Protein AF-A0A9D4UEY8-F1 (afdb_monomer_lite)

InterPro domains:
  IPR000235 Small ribosomal subunit protein uS7 [PTHR11205] (46-127)
  IPR006032 Small ribosomal subunit protein uS12 [PF00164] (13-40)
  IPR012340 Nucleic acid-binding, OB-fold [G3DSA:2.40.50.140] (8-44)
  IPR012340 Nucleic acid-binding, OB-fold [SSF50249] (13-45)
  IPR023798 Small ribosomal subunit protein uS7 domain [PF00177] (42-127)
  IPR036823 Small ribosomal subunit protein uS7 domain superfamily [G3DSA:1.10.455.10] (45-127)
  IPR036823 Small ribosomal subunit protein uS7 domain superfamily [SSF47973] (41-130)

Organism: Adiantum capillus-veneris (NCBI:txid13818)

Secondary structure (DSSP, 8-state):
-EEEEEEE-STT-EEEEEEE--S--SS-----EEEEETTHHHHHHHH--SEEEEEEEETTEEEEEEEEPPHHHHHHHHHHHHHHHHHH--SS-HHHHHHHHHHHHHTT-SHHHHHHHHHHHHHHHTGGGGGG-

Radius of gyration: 19.78 Å; chains: 1; bounding box: 38×33×63 Å

pLDDT: mean 71.38, std 20.48, range [32.78, 93.5]

Sequence (133 aa):
MRISRTVLYSDVIVVDYLTTTPKKPNFALRKVARVQFTSKFEAVRGVTLDVVTETKRVGGSTYRVPIEVVPAKRKALAIRWSLIACRKCSGRSMALRSSDELIDAARNSGSAIRKKEETHKVAEANKAFAHFH

Structure (mmCIF, N/CA/C/O backbone):
data_AF-A0A9D4UEY8-F1
#
_entry.id   AF-A0A9D4UEY8-F1
#
loop_
_atom_site.group_PDB
_atom_site.id
_atom_site.type_symbol
_atom_site.label_atom_id
_atom_site.label_alt_id
_atom_site.label_comp_id
_atom_site.label_asym_id
_atom_site.label_entity_id
_atom_site.label_seq_id
_atom_site.pdbx_PDB_ins_code
_atom_site.Cartn_x
_atom_site.Cartn_y
_atom_site.Cartn_z
_atom_site.occupancy
_atom_site.B_iso_or_equiv
_atom_site.auth_seq_id
_atom_site.auth_comp_id
_atom_site.auth_asym_id
_atom_site.auth_atom_id
_atom_site.pdbx_PDB_model_num
ATOM 1 N N . MET A 1 1 ? 9.713 -11.008 -39.453 1.00 39.94 1 MET A N 1
ATOM 2 C CA . MET A 1 1 ? 10.600 -12.111 -39.013 1.00 39.94 1 MET A CA 1
ATOM 3 C C . MET A 1 1 ? 10.510 -12.162 -37.492 1.00 39.94 1 MET A C 1
ATOM 5 O O . MET A 1 1 ? 10.588 -11.096 -36.895 1.00 39.94 1 MET A O 1
ATOM 9 N N . ARG A 1 2 ? 10.222 -13.309 -36.855 1.00 38.56 2 ARG A N 1
ATOM 10 C CA . ARG A 1 2 ? 10.245 -13.402 -35.379 1.00 38.56 2 ARG A CA 1
ATOM 11 C C . ARG A 1 2 ? 11.707 -13.508 -34.966 1.00 38.56 2 ARG A C 1
ATOM 13 O O . ARG A 1 2 ? 12.327 -14.525 -35.237 1.00 38.56 2 ARG A O 1
ATOM 20 N N . ILE A 1 3 ? 12.246 -12.460 -34.358 1.00 42.69 3 ILE A N 1
ATOM 21 C CA . ILE A 1 3 ? 13.562 -12.525 -33.729 1.00 42.69 3 ILE A CA 1
ATOM 22 C C . ILE A 1 3 ? 13.282 -12.689 -32.237 1.00 42.69 3 ILE A C 1
ATOM 24 O O . ILE A 1 3 ? 12.811 -11.751 -31.588 1.00 42.69 3 ILE A O 1
ATOM 28 N N . SER A 1 4 ? 13.474 -13.911 -31.737 1.00 39.91 4 SER A N 1
ATOM 29 C CA . SER A 1 4 ? 13.552 -14.165 -30.301 1.00 39.91 4 SER A CA 1
ATOM 30 C C . SER A 1 4 ? 14.983 -13.881 -29.888 1.00 39.91 4 SER A C 1
ATOM 32 O O . SER A 1 4 ? 15.915 -14.406 -30.497 1.00 39.91 4 SER A O 1
ATOM 34 N N . ARG A 1 5 ? 15.173 -12.996 -28.922 1.00 41.03 5 ARG A N 1
ATOM 35 C CA . ARG A 1 5 ? 16.498 -12.673 -28.410 1.00 41.03 5 ARG A CA 1
ATOM 36 C C . ARG A 1 5 ? 16.377 -12.804 -26.901 1.00 41.03 5 ARG A C 1
ATOM 38 O O . ARG A 1 5 ? 15.678 -12.030 -26.265 1.00 41.03 5 ARG A O 1
ATOM 45 N N . THR A 1 6 ? 16.960 -13.862 -26.362 1.00 42.84 6 THR A N 1
ATOM 46 C CA . THR A 1 6 ? 16.929 -14.164 -24.932 1.00 42.84 6 THR A CA 1
ATOM 47 C C . THR A 1 6 ? 18.068 -13.393 -24.283 1.00 42.84 6 THR A C 1
ATOM 49 O O . THR A 1 6 ? 19.217 -13.524 -24.701 1.00 42.84 6 THR A O 1
ATOM 52 N N . VAL A 1 7 ? 17.765 -12.535 -23.311 1.00 46.19 7 VAL A N 1
ATOM 53 C CA . VAL A 1 7 ? 18.796 -11.887 -22.491 1.00 46.19 7 VAL A CA 1
ATOM 54 C C . VAL A 1 7 ? 18.685 -12.490 -21.103 1.00 46.19 7 VAL A C 1
ATOM 56 O O . VAL A 1 7 ? 17.683 -12.291 -20.420 1.00 46.19 7 VAL A O 1
ATOM 59 N N . LEU A 1 8 ? 19.702 -13.258 -20.721 1.00 36.41 8 LEU A N 1
ATOM 60 C CA . LEU A 1 8 ? 19.826 -13.833 -19.388 1.00 36.41 8 LEU A CA 1
ATOM 61 C C . LEU A 1 8 ? 20.369 -12.743 -18.459 1.00 36.41 8 LEU A C 1
ATOM 63 O O . LEU A 1 8 ? 21.548 -12.401 -18.516 1.00 36.41 8 LEU A O 1
ATOM 67 N N . TYR A 1 9 ? 19.499 -12.151 -17.642 1.00 39.47 9 TYR A N 1
ATOM 68 C CA . TYR A 1 9 ? 19.910 -11.243 -16.571 1.00 39.47 9 TYR A CA 1
ATOM 69 C C . TYR A 1 9 ? 19.950 -12.050 -15.275 1.00 39.47 9 TYR A C 1
ATOM 71 O O . TYR A 1 9 ? 18.965 -12.082 -14.541 1.00 39.47 9 TYR A O 1
ATOM 79 N N . SER A 1 10 ? 21.092 -12.695 -15.000 1.00 32.78 10 SER A N 1
ATOM 80 C CA . SER A 1 10 ? 21.340 -13.597 -13.855 1.00 32.78 10 SER A CA 1
ATOM 81 C C . SER A 1 10 ? 20.424 -14.834 -13.809 1.00 32.78 10 SER A C 1
ATOM 83 O O . SER A 1 10 ? 19.300 -14.795 -14.299 1.00 32.78 10 SER A O 1
ATOM 85 N N . ASP A 1 11 ? 20.907 -15.938 -13.237 1.00 35.50 11 ASP A N 1
ATOM 86 C CA . ASP A 1 11 ? 20.386 -17.320 -13.353 1.00 35.50 11 ASP A CA 1
ATOM 87 C C . ASP A 1 11 ? 18.945 -17.589 -12.849 1.00 35.50 11 ASP A C 1
ATOM 89 O O . ASP A 1 11 ? 18.560 -18.729 -12.612 1.00 35.50 11 ASP A O 1
ATOM 93 N N . VAL A 1 12 ? 18.118 -16.555 -12.677 1.00 39.06 12 VAL A N 1
ATOM 94 C CA . VAL A 1 12 ? 16.791 -16.623 -12.052 1.00 39.06 12 VAL A CA 1
ATOM 95 C C . VAL A 1 12 ? 15.674 -16.088 -12.963 1.00 39.06 12 VAL A C 1
ATOM 97 O O . VAL A 1 12 ? 14.510 -16.409 -12.739 1.00 39.06 12 VAL A O 1
ATOM 100 N N . ILE A 1 13 ? 15.964 -15.290 -14.004 1.00 38.34 13 ILE A N 1
ATOM 101 C CA . ILE A 1 13 ? 14.905 -14.638 -14.802 1.00 38.34 13 ILE A CA 1
ATOM 102 C C . ILE A 1 13 ? 15.192 -14.717 -16.307 1.00 38.34 13 ILE A C 1
ATOM 104 O O . ILE A 1 13 ? 16.089 -14.056 -16.831 1.00 38.34 13 ILE A O 1
ATOM 108 N N . VAL A 1 14 ? 14.349 -15.470 -17.021 1.00 37.44 14 VAL A N 1
ATOM 109 C CA . VAL A 1 14 ? 14.292 -15.478 -18.489 1.00 37.44 14 VAL A CA 1
ATOM 110 C C . VAL A 1 14 ? 13.269 -14.435 -18.937 1.00 37.44 14 VAL A C 1
ATOM 112 O O . VAL A 1 14 ? 12.064 -14.607 -18.749 1.00 37.44 14 VAL A O 1
ATOM 115 N N . VAL A 1 15 ? 13.740 -13.322 -19.506 1.00 40.19 15 VAL A N 1
ATOM 116 C CA . VAL A 1 15 ? 12.870 -12.318 -20.137 1.00 40.19 15 VAL A CA 1
ATOM 117 C C . VAL A 1 15 ? 12.826 -12.583 -21.638 1.00 40.19 15 VAL A C 1
ATOM 119 O O . VAL A 1 15 ? 13.707 -12.152 -22.384 1.00 40.19 15 VAL A O 1
ATOM 122 N N . ASP A 1 16 ? 11.773 -13.262 -22.090 1.00 38.22 16 ASP A N 1
ATOM 123 C CA . ASP A 1 16 ? 11.523 -13.467 -23.514 1.00 38.22 16 ASP A CA 1
ATOM 124 C C . ASP A 1 16 ? 10.799 -12.247 -24.100 1.00 38.22 16 ASP A C 1
ATOM 126 O O . ASP A 1 16 ? 9.609 -11.997 -23.861 1.00 38.22 16 ASP A O 1
ATOM 130 N N . TYR A 1 17 ? 11.523 -11.459 -24.897 1.00 42.12 17 TYR A N 1
ATOM 131 C CA . TYR A 1 17 ? 10.934 -10.389 -25.695 1.00 42.12 17 TYR A CA 1
ATOM 132 C C . TYR A 1 17 ? 10.769 -10.837 -27.149 1.00 42.12 17 TYR A C 1
ATOM 134 O O . TYR A 1 17 ? 11.724 -10.982 -27.911 1.00 42.12 17 TYR A O 1
ATOM 142 N N . LEU A 1 18 ? 9.516 -11.005 -27.578 1.00 39.38 18 LEU A N 1
ATOM 143 C CA . LEU A 1 18 ? 9.204 -11.182 -28.992 1.00 39.38 18 LEU A CA 1
ATOM 144 C C . LEU A 1 18 ? 9.152 -9.803 -29.653 1.00 39.38 18 LEU A C 1
ATOM 146 O O . LEU A 1 18 ? 8.222 -9.024 -29.429 1.00 39.38 18 LEU A O 1
ATOM 150 N N . THR A 1 19 ? 10.144 -9.502 -30.494 1.00 42.06 19 THR A N 1
ATOM 151 C CA . THR A 1 19 ? 10.076 -8.346 -31.398 1.00 42.06 19 THR A CA 1
ATOM 152 C C . THR A 1 19 ? 9.514 -8.806 -32.739 1.00 42.06 19 THR A C 1
ATOM 154 O O . THR A 1 19 ? 10.170 -9.485 -33.526 1.00 42.06 19 THR A O 1
ATOM 157 N N . THR A 1 20 ? 8.248 -8.486 -33.004 1.00 45.03 20 THR A N 1
ATOM 158 C CA . THR A 1 20 ? 7.661 -8.679 -34.334 1.00 45.03 20 THR A CA 1
ATOM 159 C C . THR A 1 20 ? 7.957 -7.448 -35.179 1.00 45.03 20 THR A C 1
ATOM 161 O O . THR A 1 20 ? 7.309 -6.416 -35.012 1.00 45.03 20 THR A O 1
ATOM 164 N N . THR A 1 21 ? 8.935 -7.541 -36.081 1.00 44.41 21 THR A N 1
ATOM 165 C CA . THR A 1 21 ? 9.123 -6.537 -37.135 1.00 44.41 21 THR A CA 1
ATOM 166 C C . THR A 1 21 ? 7.999 -6.679 -38.173 1.00 44.41 21 THR A C 1
ATOM 168 O O . THR A 1 21 ? 7.818 -7.779 -38.715 1.00 44.41 21 THR A O 1
ATOM 171 N N . PRO A 1 22 ? 7.194 -5.628 -38.439 1.00 43.25 22 PRO A N 1
ATOM 172 C CA . PRO A 1 22 ? 6.189 -5.672 -39.497 1.00 43.25 22 PRO A CA 1
ATOM 173 C C . PRO A 1 22 ? 6.868 -5.776 -40.874 1.00 43.25 22 PRO A C 1
ATOM 175 O O . PRO A 1 22 ? 7.947 -5.237 -41.090 1.00 43.25 22 PRO A O 1
ATOM 178 N N . LYS A 1 23 ? 6.242 -6.503 -41.809 1.00 49.41 23 LYS A N 1
ATOM 179 C CA . LYS A 1 23 ? 6.801 -6.868 -43.128 1.00 49.41 23 LYS A CA 1
ATOM 180 C C . LYS A 1 23 ? 6.867 -5.717 -44.154 1.00 49.41 23 LYS A C 1
ATOM 182 O O . LYS A 1 23 ? 7.315 -5.967 -45.266 1.00 49.41 23 LYS A O 1
ATOM 187 N N . LYS A 1 24 ? 6.410 -4.496 -43.835 1.00 46.28 24 LYS A N 1
ATOM 188 C CA . LYS A 1 24 ? 6.429 -3.352 -44.770 1.00 46.28 24 LYS A CA 1
ATOM 189 C C . LYS A 1 24 ? 7.274 -2.192 -44.224 1.00 46.28 24 LYS A C 1
ATOM 191 O O . LYS A 1 24 ? 7.137 -1.891 -43.040 1.00 46.28 24 LYS A O 1
ATOM 196 N N . PRO A 1 25 ? 8.122 -1.548 -45.053 1.00 42.31 25 PRO A N 1
ATOM 197 C CA . PRO A 1 25 ? 9.227 -0.719 -44.563 1.00 42.31 25 PRO A CA 1
ATOM 198 C C . PRO A 1 25 ? 8.826 0.696 -44.137 1.00 42.31 25 PRO A C 1
ATOM 200 O O . PRO A 1 25 ? 9.609 1.358 -43.467 1.00 42.31 25 PRO A O 1
ATOM 203 N N . ASN A 1 26 ? 7.632 1.173 -44.503 1.00 48.03 26 ASN A N 1
ATOM 204 C CA . ASN A 1 26 ? 7.333 2.599 -44.436 1.00 48.03 26 ASN A CA 1
ATOM 205 C C . ASN A 1 26 ? 6.153 2.920 -43.515 1.00 48.03 26 ASN A C 1
ATOM 207 O O . ASN A 1 26 ? 5.049 2.406 -43.680 1.00 48.03 26 ASN A O 1
ATOM 211 N N . PHE A 1 27 ? 6.452 3.857 -42.614 1.00 44.78 27 PHE A N 1
ATOM 212 C CA . PHE A 1 27 ? 5.601 4.614 -41.699 1.00 44.78 27 PHE A CA 1
ATOM 213 C C . PHE A 1 27 ? 5.458 4.073 -40.261 1.00 44.78 27 PHE A C 1
ATOM 215 O O . PHE A 1 27 ? 4.709 3.149 -39.963 1.00 44.78 27 PHE A O 1
ATOM 222 N N . ALA A 1 28 ? 6.193 4.741 -39.362 1.00 42.47 28 ALA A N 1
ATOM 223 C CA . ALA A 1 28 ? 6.100 4.710 -37.902 1.00 42.47 28 ALA A CA 1
ATOM 224 C C . ALA A 1 28 ? 6.332 3.344 -37.224 1.00 42.47 28 ALA A C 1
ATOM 226 O O . ALA A 1 28 ? 5.412 2.634 -36.817 1.00 42.47 28 ALA A O 1
ATOM 227 N N . LEU A 1 29 ? 7.613 3.030 -37.003 1.00 42.00 29 LEU A N 1
ATOM 228 C CA . LEU A 1 29 ? 8.099 1.928 -36.169 1.00 42.00 29 LEU A CA 1
ATOM 229 C C . LEU A 1 29 ? 7.647 2.072 -34.703 1.00 42.00 29 LEU A C 1
ATOM 231 O O . LEU A 1 29 ? 8.429 2.418 -33.818 1.00 42.00 29 LEU A O 1
ATOM 235 N N . ARG A 1 30 ? 6.396 1.730 -34.397 1.00 40.47 30 ARG A N 1
ATOM 236 C CA . ARG A 1 30 ? 6.003 1.424 -33.022 1.00 40.47 30 ARG A CA 1
ATOM 237 C C . ARG A 1 30 ? 6.527 0.023 -32.709 1.00 40.47 30 ARG A C 1
ATOM 239 O O . ARG A 1 30 ? 5.886 -0.973 -33.030 1.00 40.47 30 ARG A O 1
ATOM 246 N N . LYS A 1 31 ? 7.721 -0.069 -32.110 1.00 38.19 31 LYS A N 1
ATOM 247 C CA . LYS A 1 31 ? 8.229 -1.324 -31.528 1.00 38.19 31 LYS A CA 1
ATOM 248 C C . LYS A 1 31 ? 7.239 -1.779 -30.451 1.00 38.19 31 LYS A C 1
ATOM 250 O O . LYS A 1 31 ? 7.276 -1.296 -29.324 1.00 38.19 31 LYS A O 1
ATOM 255 N N . VAL A 1 32 ? 6.326 -2.681 -30.799 1.00 38.62 32 VAL A N 1
ATOM 256 C CA . VAL A 1 32 ? 5.457 -3.342 -29.823 1.00 38.62 32 VAL A CA 1
ATOM 257 C C . VAL A 1 32 ? 6.230 -4.541 -29.290 1.00 38.62 32 VAL A C 1
ATOM 259 O O . VAL A 1 32 ? 6.186 -5.627 -29.860 1.00 38.62 32 VAL A O 1
ATOM 262 N N . ALA A 1 33 ? 6.992 -4.326 -28.220 1.00 42.50 33 ALA A N 1
ATOM 263 C CA . ALA A 1 33 ? 7.555 -5.423 -27.449 1.00 42.50 33 ALA A CA 1
ATOM 264 C C . ALA A 1 33 ? 6.407 -6.095 -26.685 1.00 42.50 33 ALA A C 1
ATOM 266 O O . ALA A 1 33 ? 5.835 -5.508 -25.766 1.00 42.50 33 ALA A O 1
ATOM 267 N N . ARG A 1 34 ? 6.039 -7.316 -27.081 1.00 37.03 34 ARG A N 1
ATOM 268 C CA . ARG A 1 34 ? 5.230 -8.189 -26.226 1.00 37.03 34 ARG A CA 1
ATOM 269 C C . ARG A 1 34 ? 6.211 -8.966 -25.359 1.00 37.03 34 ARG A C 1
ATOM 271 O O . ARG A 1 34 ? 6.786 -9.949 -25.812 1.00 37.03 34 ARG A O 1
ATOM 278 N N . VAL A 1 35 ? 6.442 -8.465 -24.149 1.00 45.22 35 VAL A N 1
ATOM 279 C CA . VAL A 1 35 ? 7.244 -9.163 -23.142 1.00 45.22 35 VAL A CA 1
ATOM 280 C C . VAL A 1 35 ? 6.331 -10.175 -22.449 1.00 45.22 35 VAL A C 1
ATOM 282 O O . VAL A 1 35 ? 5.336 -9.796 -21.820 1.00 45.22 35 VAL A O 1
ATOM 285 N N . GLN A 1 36 ? 6.617 -11.462 -22.640 1.00 39.06 36 GLN A N 1
ATOM 286 C CA . GLN A 1 36 ? 5.958 -12.555 -21.926 1.00 39.06 36 GLN A CA 1
ATOM 287 C C . GLN A 1 36 ? 6.758 -12.780 -20.641 1.00 39.06 36 GLN A C 1
ATOM 289 O O . GLN A 1 36 ? 7.831 -13.366 -20.666 1.00 39.06 36 GLN A O 1
ATOM 294 N N . PHE A 1 37 ? 6.273 -12.243 -19.522 1.00 47.50 37 PHE A N 1
ATOM 295 C CA . PHE A 1 37 ? 6.881 -12.483 -18.215 1.00 47.50 37 PHE A CA 1
ATOM 296 C C . PHE A 1 37 ? 6.310 -13.776 -17.632 1.00 47.50 37 PHE A C 1
ATOM 298 O O . PHE A 1 37 ? 5.136 -13.806 -17.261 1.00 47.50 37 PHE A O 1
ATOM 305 N N . THR A 1 38 ? 7.126 -14.821 -17.515 1.00 47.97 38 THR A N 1
ATOM 306 C CA . THR A 1 38 ? 6.765 -16.074 -16.828 1.00 47.97 38 THR A CA 1
ATOM 307 C C . THR A 1 38 ? 6.586 -15.849 -15.316 1.00 47.97 38 THR A C 1
ATOM 309 O O . THR A 1 38 ? 5.741 -16.480 -14.693 1.00 47.97 38 THR A O 1
ATOM 312 N N . SER A 1 39 ? 7.271 -14.850 -14.741 1.00 52.03 39 SER A N 1
ATOM 313 C CA . SER A 1 39 ? 7.230 -14.481 -13.311 1.00 52.03 39 SER A CA 1
ATOM 314 C C . SER A 1 39 ? 6.107 -13.506 -12.918 1.00 52.03 39 SER A C 1
ATOM 316 O O . SER A 1 39 ? 6.064 -13.011 -11.789 1.00 52.03 39 SER A O 1
ATOM 318 N N . LYS A 1 40 ? 5.165 -13.210 -13.828 1.00 52.41 40 LYS A N 1
ATOM 319 C CA . LYS A 1 40 ? 4.107 -12.197 -13.622 1.00 52.41 40 LYS A CA 1
ATOM 320 C C . LYS A 1 40 ? 3.301 -12.401 -12.335 1.00 52.41 40 LYS A C 1
ATOM 322 O O . LYS A 1 40 ? 2.790 -11.435 -11.777 1.00 52.41 40 LYS A O 1
ATOM 327 N N . PHE A 1 41 ? 3.155 -13.649 -11.894 1.00 52.38 41 PHE A N 1
ATOM 328 C CA . PHE A 1 41 ? 2.366 -13.994 -10.714 1.00 52.38 41 PHE A CA 1
ATOM 329 C C . PHE A 1 41 ? 3.138 -13.812 -9.400 1.00 52.38 41 PHE A C 1
ATOM 331 O O . PHE A 1 41 ? 2.541 -13.432 -8.394 1.00 52.38 41 PHE A O 1
ATOM 338 N N . GLU A 1 42 ? 4.453 -14.030 -9.405 1.00 60.06 42 GLU A N 1
ATOM 339 C CA . GLU A 1 42 ? 5.301 -13.925 -8.211 1.00 60.06 42 GLU A CA 1
ATOM 340 C C . GLU A 1 42 ? 5.577 -12.467 -7.848 1.00 60.06 42 GLU A C 1
ATOM 342 O O . GLU A 1 42 ? 5.370 -12.071 -6.701 1.00 60.06 42 GLU A O 1
ATOM 347 N N . ALA A 1 43 ? 5.903 -11.632 -8.840 1.00 60.44 43 ALA A N 1
ATOM 348 C CA . ALA A 1 43 ? 6.146 -10.207 -8.614 1.00 60.44 43 ALA A CA 1
ATOM 349 C C . ALA A 1 43 ? 4.905 -9.488 -8.048 1.00 60.44 43 ALA A C 1
ATOM 351 O O . ALA A 1 43 ? 5.006 -8.642 -7.163 1.00 60.44 43 ALA A O 1
ATOM 352 N N . VAL A 1 44 ? 3.703 -9.852 -8.513 1.00 67.44 44 VAL A N 1
ATOM 353 C CA . VAL A 1 44 ? 2.454 -9.252 -8.016 1.00 67.44 44 VAL A CA 1
ATOM 354 C C . VAL A 1 44 ? 2.140 -9.714 -6.592 1.00 67.44 44 VAL A C 1
ATOM 356 O O . VAL A 1 44 ? 1.663 -8.908 -5.796 1.00 67.44 44 VAL A O 1
ATOM 359 N N . ARG A 1 45 ? 2.440 -10.972 -6.239 1.00 71.19 45 ARG A N 1
ATOM 360 C CA . ARG A 1 45 ? 2.264 -11.496 -4.872 1.00 71.19 45 ARG A CA 1
ATOM 361 C C . ARG A 1 45 ? 3.149 -10.776 -3.851 1.00 71.19 45 ARG A C 1
ATOM 363 O O . ARG A 1 45 ? 2.675 -10.472 -2.759 1.00 71.19 45 ARG A O 1
ATOM 370 N N . GLY A 1 46 ? 4.384 -10.430 -4.214 1.00 71.94 46 GLY A N 1
ATOM 371 C CA . GLY A 1 46 ? 5.263 -9.637 -3.345 1.00 71.94 46 GLY A CA 1
ATOM 372 C C . GLY A 1 46 ? 4.647 -8.283 -2.966 1.00 71.94 46 GLY A C 1
ATOM 373 O O . GLY A 1 46 ? 4.718 -7.859 -1.812 1.00 71.94 46 GLY A O 1
ATOM 374 N N . VAL A 1 47 ? 3.938 -7.645 -3.903 1.00 77.50 47 VAL A N 1
ATOM 375 C CA . VAL A 1 47 ? 3.344 -6.303 -3.739 1.00 77.50 47 VAL A CA 1
ATOM 376 C C . VAL A 1 47 ? 1.924 -6.338 -3.150 1.00 77.50 47 VAL A C 1
ATOM 378 O O . VAL A 1 47 ? 1.427 -5.305 -2.702 1.00 77.50 47 VAL A O 1
ATOM 381 N N . THR A 1 48 ? 1.242 -7.490 -3.100 1.00 82.50 48 THR A N 1
ATOM 382 C CA . THR A 1 48 ? -0.115 -7.553 -2.523 1.00 82.50 48 THR A CA 1
ATOM 383 C C . THR A 1 48 ? -0.136 -7.188 -1.040 1.00 82.50 48 THR A C 1
ATOM 385 O O . THR A 1 48 ? 0.742 -7.602 -0.278 1.00 82.50 48 THR A O 1
ATOM 388 N N . LEU A 1 49 ? -1.160 -6.422 -0.650 1.00 81.88 49 LEU A N 1
ATOM 389 C CA . LEU A 1 49 ? -1.439 -6.034 0.729 1.00 81.88 49 LEU A CA 1
ATOM 390 C C . LEU A 1 49 ? -2.690 -6.713 1.238 1.00 81.88 49 LEU A C 1
ATOM 392 O O . LEU A 1 49 ? -3.701 -6.763 0.534 1.00 81.88 49 LEU A O 1
ATOM 396 N N . ASP A 1 50 ? -2.617 -7.128 2.492 1.00 87.12 50 ASP A N 1
ATOM 397 C CA . ASP A 1 50 ? -3.746 -7.704 3.205 1.00 87.12 50 ASP A CA 1
ATOM 398 C C . ASP A 1 50 ? -4.497 -6.654 4.027 1.00 87.12 50 ASP A C 1
ATOM 400 O O . ASP A 1 50 ? -5.708 -6.770 4.186 1.00 87.12 50 ASP A O 1
ATOM 404 N N . VAL A 1 51 ? -3.816 -5.588 4.464 1.00 88.75 51 VAL A N 1
ATOM 405 C CA . VAL A 1 51 ? -4.400 -4.504 5.268 1.00 88.75 51 VAL A CA 1
ATOM 406 C C . VAL A 1 51 ? -4.066 -3.148 4.652 1.00 88.75 51 VAL A C 1
ATOM 408 O O . VAL A 1 51 ? -2.932 -2.894 4.241 1.00 88.75 51 VAL A O 1
ATOM 411 N N . VAL A 1 52 ? -5.062 -2.268 4.586 1.00 89.12 52 VAL A N 1
ATOM 412 C CA . VAL A 1 52 ? -4.930 -0.873 4.141 1.00 89.12 52 VAL A CA 1
ATOM 413 C C . VAL A 1 52 ? -5.538 0.039 5.203 1.00 89.12 52 VAL A C 1
ATOM 415 O O . VAL A 1 52 ? -6.372 -0.389 5.988 1.00 89.12 52 VAL A O 1
ATOM 418 N N . THR A 1 53 ? -5.109 1.299 5.255 1.00 90.12 53 THR A N 1
ATOM 419 C CA . THR A 1 53 ? -5.740 2.299 6.124 1.00 90.12 53 THR A CA 1
ATOM 420 C C . THR A 1 53 ? -6.711 3.163 5.335 1.00 90.12 53 THR A C 1
ATOM 422 O O . THR A 1 53 ? -6.354 3.713 4.293 1.00 90.12 53 THR A O 1
ATOM 425 N N . GLU A 1 54 ? -7.930 3.302 5.845 1.00 89.12 54 GLU A N 1
ATOM 426 C CA . GLU A 1 54 ? -8.912 4.269 5.361 1.00 89.12 54 GLU A CA 1
ATOM 427 C C . GLU A 1 54 ? -9.065 5.407 6.368 1.00 89.12 54 GLU A C 1
ATOM 429 O O . GLU A 1 54 ? -8.952 5.225 7.579 1.00 89.12 54 GLU A O 1
ATOM 434 N N . THR A 1 55 ? -9.291 6.619 5.872 1.00 91.31 55 THR A N 1
ATOM 435 C CA . THR A 1 55 ? -9.550 7.774 6.731 1.00 91.31 55 THR A CA 1
ATOM 436 C C . THR A 1 55 ? -11.022 7.795 7.118 1.00 91.31 55 THR A C 1
ATOM 438 O O . THR A 1 55 ? -11.875 7.954 6.246 1.00 91.31 55 THR A O 1
ATOM 441 N N . LYS A 1 56 ? -11.322 7.690 8.413 1.00 91.19 56 LYS A N 1
ATOM 442 C CA . LYS A 1 56 ? -12.677 7.839 8.955 1.00 91.19 56 LYS A CA 1
ATOM 443 C C . LYS A 1 56 ? -12.753 9.040 9.886 1.00 91.19 56 LYS A C 1
ATOM 445 O O . LYS A 1 56 ? -11.801 9.334 10.606 1.00 91.19 56 LYS A O 1
ATOM 450 N N . ARG A 1 57 ? -13.892 9.732 9.883 1.00 91.75 57 ARG A N 1
ATOM 451 C CA . ARG A 1 57 ? -14.149 10.866 10.777 1.00 91.75 57 ARG A CA 1
ATOM 452 C C . ARG A 1 57 ? -15.077 10.423 11.901 1.00 91.75 57 ARG A C 1
ATOM 454 O O . ARG A 1 57 ? -16.195 10.004 11.628 1.00 91.75 57 ARG A O 1
ATOM 461 N N . VAL A 1 58 ? -14.611 10.514 13.142 1.00 87.94 58 VAL A N 1
ATOM 462 C CA . VAL A 1 58 ? -15.353 10.094 14.339 1.00 87.94 58 VAL A CA 1
ATOM 463 C C . VAL A 1 58 ? -15.216 11.193 15.387 1.00 87.94 58 VAL A C 1
ATOM 465 O O . VAL A 1 58 ? -14.109 11.656 15.649 1.00 87.94 58 VAL A O 1
ATOM 468 N N . GLY A 1 59 ? -16.337 11.661 15.942 1.00 85.25 59 GLY A N 1
ATOM 469 C CA . GLY A 1 59 ? -16.331 12.649 17.031 1.00 85.25 59 GLY A CA 1
ATOM 470 C C . GLY A 1 59 ? -15.622 13.974 16.709 1.00 85.25 59 GLY A C 1
ATOM 471 O O . GLY A 1 59 ? -15.080 14.606 17.603 1.00 85.25 59 GLY A O 1
ATOM 472 N N . GLY A 1 60 ? -15.574 14.383 15.436 1.00 91.12 60 GLY A N 1
ATOM 473 C CA . GLY A 1 60 ? -14.913 15.621 14.999 1.00 91.12 60 GLY A CA 1
ATOM 474 C C . GLY A 1 60 ? -13.449 15.463 14.565 1.00 91.12 60 GLY A C 1
ATOM 475 O O . GLY A 1 60 ? -12.983 16.278 13.765 1.00 91.12 60 GLY A O 1
ATOM 476 N N . SER A 1 61 ? -12.769 14.384 14.963 1.00 90.12 61 SER A N 1
ATOM 477 C CA . SER A 1 61 ? -11.389 14.058 14.572 1.00 90.12 61 SER A CA 1
ATOM 478 C C . SER A 1 61 ? -11.334 13.057 13.411 1.00 90.12 61 SER A C 1
ATOM 480 O O . SER A 1 61 ? -12.280 12.308 13.163 1.00 90.12 61 SER A O 1
ATOM 482 N N . THR A 1 62 ? -10.229 13.057 12.657 1.00 92.81 62 THR A N 1
ATOM 483 C CA . THR A 1 62 ? -10.011 12.128 11.532 1.00 92.81 62 THR A CA 1
ATOM 484 C C . THR A 1 62 ? -8.975 11.081 11.925 1.00 92.81 62 THR A C 1
ATOM 486 O O . THR A 1 62 ? -7.833 11.428 12.216 1.00 92.81 62 THR A O 1
ATOM 489 N N . TYR A 1 63 ? -9.362 9.808 11.902 1.00 90.88 63 TYR A N 1
ATOM 490 C CA . TYR A 1 63 ? -8.520 8.666 12.245 1.00 90.88 63 TYR A CA 1
ATOM 491 C C . TYR A 1 63 ? -8.186 7.844 11.002 1.00 90.88 63 TYR A C 1
ATOM 493 O O . TYR A 1 63 ? -8.967 7.779 10.051 1.00 90.88 63 TYR A O 1
ATOM 501 N N . ARG A 1 64 ? -7.022 7.190 11.016 1.00 91.88 64 ARG A N 1
ATOM 502 C CA . ARG A 1 64 ? -6.681 6.150 10.041 1.00 91.88 64 ARG A CA 1
ATOM 503 C C . ARG A 1 64 ? -7.107 4.809 10.613 1.00 91.88 64 ARG A C 1
ATOM 505 O O . ARG A 1 64 ? -6.478 4.314 11.538 1.00 91.88 64 ARG A O 1
ATOM 512 N N . VAL A 1 65 ? -8.168 4.241 10.066 1.00 91.88 65 VAL A N 1
ATOM 5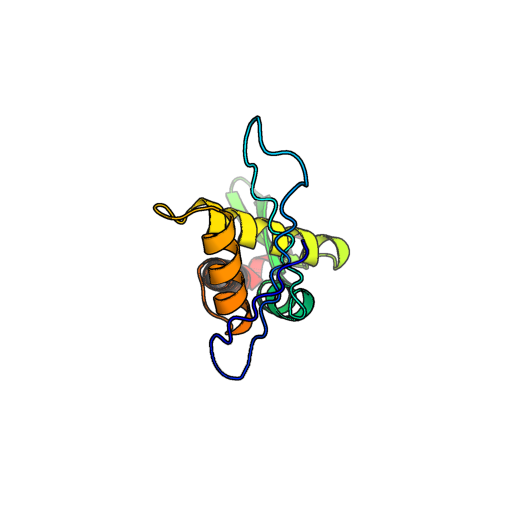13 C CA . VAL A 1 65 ? -8.713 2.956 10.495 1.00 91.88 65 VAL A CA 1
ATOM 514 C C . VAL A 1 65 ? -8.143 1.865 9.588 1.00 91.88 65 VAL A C 1
ATOM 516 O O . VAL A 1 65 ? -8.292 1.963 8.367 1.00 91.88 65 VAL A O 1
ATOM 519 N N . PRO A 1 66 ? -7.438 0.860 10.133 1.00 93.50 66 PRO A N 1
ATOM 520 C CA . PRO A 1 66 ? -6.982 -0.280 9.352 1.00 93.50 66 PRO A CA 1
ATOM 521 C C . PRO A 1 66 ? -8.172 -1.169 8.976 1.00 93.50 66 PRO A C 1
ATOM 523 O O . PRO A 1 66 ? -9.000 -1.502 9.818 1.00 93.50 66 PRO A O 1
ATOM 526 N N . ILE A 1 67 ? -8.245 -1.543 7.703 1.00 90.94 67 ILE A N 1
ATOM 527 C CA . ILE A 1 67 ? -9.300 -2.369 7.118 1.00 90.94 67 ILE A CA 1
ATOM 528 C C . ILE A 1 67 ? -8.643 -3.482 6.304 1.00 90.94 67 ILE A C 1
ATOM 530 O O . ILE A 1 67 ? -7.682 -3.255 5.558 1.00 90.94 67 ILE A O 1
ATOM 534 N N . GLU A 1 68 ? -9.174 -4.693 6.438 1.00 90.56 68 GLU A N 1
ATOM 535 C CA . GLU A 1 68 ? -8.739 -5.835 5.645 1.00 90.56 68 GLU A CA 1
ATOM 536 C C . GLU A 1 68 ? -9.179 -5.699 4.187 1.00 90.56 68 GLU A C 1
ATOM 538 O O . GLU A 1 68 ? -10.327 -5.395 3.852 1.00 90.56 68 GLU A O 1
ATOM 543 N N . VAL A 1 69 ? -8.244 -5.946 3.277 1.00 90.50 69 VAL A N 1
ATOM 544 C CA . VAL A 1 69 ? -8.494 -5.835 1.847 1.00 90.50 69 VAL A CA 1
ATOM 545 C C . VAL A 1 69 ? -9.140 -7.118 1.340 1.00 90.50 69 VAL A C 1
ATOM 547 O O . VAL A 1 69 ? -8.570 -8.210 1.428 1.00 90.50 69 VAL A O 1
ATOM 550 N N . VAL A 1 70 ? -10.299 -6.975 0.698 1.00 89.44 70 VAL A N 1
ATOM 551 C CA . VAL A 1 70 ? -10.984 -8.076 0.005 1.00 89.44 70 VAL A CA 1
ATOM 552 C C . VAL A 1 70 ? -10.076 -8.656 -1.098 1.00 89.44 70 VAL A C 1
ATOM 554 O O . VAL A 1 70 ? -9.522 -7.879 -1.885 1.00 89.44 70 VAL A O 1
ATOM 557 N N . PRO A 1 71 ? -9.949 -9.992 -1.244 1.00 85.81 71 PRO A N 1
ATOM 558 C CA . PRO A 1 71 ? -9.051 -10.630 -2.218 1.00 85.81 71 PRO A CA 1
ATOM 559 C C . PRO A 1 71 ? -9.184 -10.119 -3.661 1.00 85.81 71 PRO A C 1
ATOM 561 O O . PRO A 1 71 ? -8.179 -9.953 -4.356 1.00 85.81 71 PRO A O 1
ATOM 564 N N . ALA A 1 72 ? -10.406 -9.788 -4.096 1.00 84.62 72 ALA A N 1
ATOM 565 C CA . ALA A 1 72 ? -10.669 -9.202 -5.412 1.00 84.62 72 ALA A CA 1
ATOM 566 C C . ALA A 1 72 ? -9.944 -7.857 -5.629 1.00 84.62 72 ALA A C 1
ATOM 568 O O . ALA A 1 72 ? -9.478 -7.569 -6.731 1.00 84.62 72 ALA A O 1
ATOM 569 N N . LYS A 1 73 ? -9.794 -7.046 -4.570 1.00 85.81 73 LYS A N 1
ATOM 570 C CA . LYS A 1 73 ? -9.136 -5.730 -4.609 1.00 85.81 73 LYS A CA 1
ATOM 571 C C . LYS A 1 73 ? -7.615 -5.811 -4.429 1.00 85.81 73 LYS A C 1
ATOM 573 O O . LYS A 1 73 ? -6.917 -4.932 -4.934 1.00 85.81 73 LYS A O 1
ATOM 578 N N . ARG A 1 74 ? -7.079 -6.860 -3.785 1.00 85.62 74 ARG A N 1
ATOM 579 C CA . ARG A 1 74 ? -5.628 -7.005 -3.511 1.00 85.62 74 ARG A CA 1
ATOM 580 C C . ARG A 1 74 ? -4.785 -6.946 -4.784 1.00 85.62 74 ARG A C 1
ATOM 582 O O . ARG A 1 74 ? -3.827 -6.181 -4.862 1.00 85.62 74 ARG A O 1
ATOM 589 N N . LYS A 1 75 ? -5.183 -7.703 -5.813 1.00 82.44 75 LYS A N 1
ATOM 590 C CA . LYS A 1 75 ? -4.486 -7.732 -7.113 1.00 82.44 75 LYS A CA 1
ATOM 591 C C . LYS A 1 75 ? -4.522 -6.373 -7.814 1.00 82.44 75 LYS A C 1
ATOM 593 O O . LYS A 1 75 ? -3.509 -5.925 -8.344 1.00 82.44 75 LYS A O 1
ATOM 598 N N . ALA A 1 76 ? -5.674 -5.703 -7.793 1.00 83.44 76 ALA A N 1
ATOM 599 C CA . ALA A 1 76 ? -5.839 -4.391 -8.415 1.00 83.44 76 ALA A CA 1
ATOM 600 C C . ALA A 1 76 ? -4.973 -3.318 -7.730 1.00 83.44 76 ALA A C 1
ATOM 602 O O . ALA A 1 76 ? -4.344 -2.508 -8.413 1.00 83.44 76 ALA A O 1
ATOM 603 N N . LEU A 1 77 ? -4.895 -3.341 -6.395 1.00 85.81 77 LEU A N 1
ATOM 604 C CA . LEU A 1 77 ? -4.031 -2.455 -5.608 1.00 85.81 77 LEU A CA 1
ATOM 605 C C . LEU A 1 77 ? -2.550 -2.673 -5.925 1.00 85.81 77 LEU A C 1
ATOM 607 O O . LEU A 1 77 ? -1.851 -1.701 -6.208 1.00 85.81 77 LEU A O 1
ATOM 611 N N . ALA A 1 78 ? -2.105 -3.932 -5.966 1.00 84.81 78 ALA A N 1
ATOM 612 C CA . ALA A 1 78 ? -0.727 -4.274 -6.308 1.00 84.81 78 ALA A CA 1
ATOM 613 C C . ALA A 1 78 ? -0.336 -3.736 -7.695 1.00 84.81 78 ALA A C 1
ATOM 615 O O . ALA A 1 78 ? 0.635 -2.994 -7.826 1.00 84.81 78 ALA A O 1
ATOM 616 N N . ILE A 1 79 ? -1.157 -4.007 -8.719 1.00 84.00 79 ILE A N 1
ATOM 617 C CA . ILE A 1 79 ? -0.927 -3.508 -10.085 1.00 84.00 79 ILE A CA 1
ATOM 618 C C . ILE A 1 79 ? -0.892 -1.975 -10.110 1.00 84.00 79 ILE A C 1
ATOM 620 O O . ILE A 1 79 ? -0.016 -1.378 -10.739 1.00 84.00 79 ILE A O 1
ATOM 624 N N . ARG A 1 80 ? -1.828 -1.315 -9.415 1.00 85.56 80 ARG A N 1
ATOM 625 C CA . ARG A 1 80 ? -1.889 0.150 -9.356 1.00 85.56 80 ARG A CA 1
ATOM 626 C C . ARG A 1 80 ? -0.611 0.737 -8.761 1.00 85.56 80 ARG A C 1
ATOM 628 O O . ARG A 1 80 ? -0.109 1.732 -9.282 1.00 85.56 80 ARG A O 1
ATOM 635 N N . TRP A 1 81 ? -0.084 0.149 -7.693 1.00 87.69 81 TRP A N 1
ATOM 636 C CA . TRP A 1 81 ? 1.113 0.653 -7.021 1.00 87.69 81 TRP A CA 1
ATOM 637 C C . TRP A 1 81 ? 2.381 0.418 -7.830 1.00 87.69 81 TRP A C 1
ATOM 639 O O . TRP A 1 81 ? 3.172 1.351 -7.959 1.00 87.69 81 TRP A O 1
ATOM 649 N N . SER A 1 82 ? 2.516 -0.738 -8.482 1.00 83.62 82 SER A N 1
ATOM 650 C CA . SER A 1 82 ? 3.603 -0.982 -9.436 1.00 83.62 82 SER A CA 1
ATOM 651 C C . SER A 1 82 ? 3.575 0.017 -10.597 1.00 83.62 82 SER A C 1
ATOM 653 O O . SER A 1 82 ? 4.607 0.574 -10.963 1.00 83.62 82 SER A O 1
ATOM 655 N N . LEU A 1 83 ? 2.395 0.335 -11.145 1.00 83.69 83 LEU A N 1
ATOM 656 C CA . LEU A 1 83 ? 2.268 1.342 -12.206 1.00 83.69 83 LEU A CA 1
ATOM 657 C C . LEU A 1 83 ? 2.647 2.751 -11.732 1.00 83.69 83 LEU A C 1
ATOM 659 O O . LEU A 1 83 ? 3.280 3.499 -12.479 1.00 83.69 83 LEU A O 1
ATOM 663 N N . ILE A 1 84 ? 2.268 3.131 -10.509 1.00 86.94 84 ILE A N 1
ATOM 664 C CA . ILE A 1 84 ? 2.647 4.426 -9.924 1.00 86.94 84 ILE A CA 1
ATOM 665 C C . ILE A 1 84 ? 4.162 4.490 -9.701 1.00 86.94 84 ILE A C 1
ATOM 667 O O . ILE A 1 84 ? 4.772 5.501 -10.048 1.00 86.94 84 ILE A O 1
ATOM 671 N N . ALA A 1 85 ? 4.769 3.422 -9.176 1.00 86.50 85 ALA A N 1
ATOM 672 C CA . ALA A 1 85 ? 6.216 3.305 -9.006 1.00 86.50 85 ALA A CA 1
ATOM 673 C C . ALA A 1 85 ? 6.953 3.476 -10.345 1.00 86.50 85 ALA A C 1
ATOM 675 O O . ALA A 1 85 ? 7.797 4.365 -10.477 1.00 86.50 85 ALA A O 1
ATOM 676 N N . CYS A 1 86 ? 6.522 2.747 -11.381 1.00 84.56 86 CYS A N 1
ATOM 677 C CA . CYS A 1 86 ? 7.069 2.871 -12.734 1.00 84.56 86 CYS A CA 1
ATOM 678 C C . CYS A 1 86 ? 6.978 4.308 -13.262 1.00 84.56 86 CYS A C 1
ATOM 680 O O . CYS A 1 86 ? 7.925 4.812 -13.862 1.00 84.56 86 CYS A O 1
ATOM 682 N N . ARG A 1 87 ? 5.843 4.987 -13.045 1.00 84.94 87 ARG A N 1
ATOM 683 C CA . ARG A 1 87 ? 5.617 6.361 -13.524 1.00 84.94 87 ARG A CA 1
ATOM 684 C C . ARG A 1 87 ? 6.496 7.394 -12.824 1.00 84.94 87 ARG A C 1
ATOM 686 O O . ARG A 1 87 ? 6.909 8.337 -13.490 1.00 84.94 87 ARG A O 1
ATOM 693 N N . LYS A 1 88 ? 6.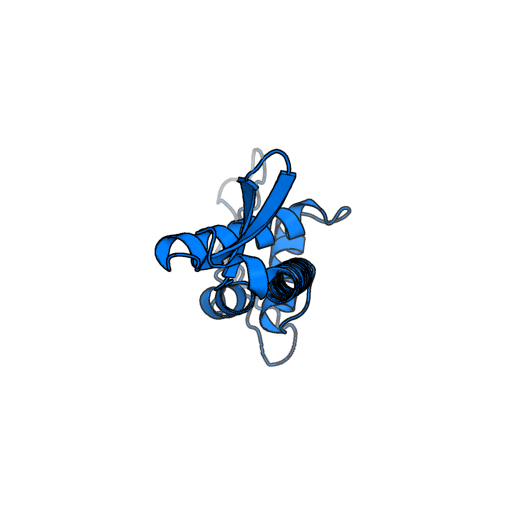775 7.220 -11.528 1.00 85.94 88 LYS A N 1
ATOM 694 C CA . LYS A 1 88 ? 7.616 8.139 -10.741 1.00 85.94 88 LYS A CA 1
ATOM 695 C C . LYS A 1 88 ? 9.087 8.106 -11.152 1.00 85.94 88 LYS A C 1
ATOM 697 O O . LYS A 1 88 ? 9.761 9.122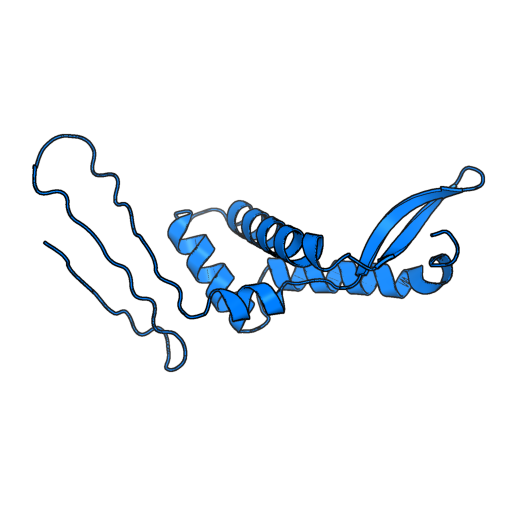 -11.036 1.00 85.94 88 LYS A O 1
ATOM 702 N N . CYS A 1 89 ? 9.579 6.969 -11.638 1.00 76.69 89 CYS A N 1
ATOM 703 C CA . CYS A 1 89 ? 10.944 6.864 -12.142 1.00 76.69 89 CYS A CA 1
ATOM 704 C C . CYS A 1 89 ? 11.092 7.678 -13.446 1.00 76.69 89 CYS A C 1
ATOM 706 O O . CYS A 1 89 ? 10.403 7.412 -14.432 1.00 76.69 89 CYS A O 1
ATOM 708 N N . SER A 1 90 ? 11.958 8.693 -13.459 1.00 74.88 90 SER A N 1
ATOM 709 C CA . SER A 1 90 ? 12.269 9.516 -14.636 1.00 74.88 90 SER A CA 1
ATOM 710 C C . SER A 1 90 ? 13.505 8.980 -15.381 1.00 74.88 90 SER A C 1
ATOM 712 O O . SER A 1 90 ? 14.276 8.189 -14.848 1.00 74.88 90 SER A O 1
ATOM 714 N N . GLY A 1 91 ? 13.689 9.363 -16.651 1.00 68.88 91 GLY A N 1
ATOM 715 C CA . GLY A 1 91 ? 14.947 9.122 -17.383 1.00 68.88 91 GLY A CA 1
ATOM 716 C C . GLY A 1 91 ? 15.055 7.836 -18.218 1.00 68.88 91 GLY A C 1
ATOM 717 O O . GLY A 1 91 ? 16.026 7.684 -18.952 1.00 68.88 91 GLY A O 1
ATOM 718 N N . ARG A 1 92 ? 14.068 6.926 -18.187 1.00 73.06 92 ARG A N 1
ATOM 719 C CA . ARG A 1 92 ? 14.037 5.717 -19.046 1.00 73.06 92 ARG A CA 1
ATOM 720 C C . ARG A 1 92 ? 12.687 5.513 -19.741 1.00 73.06 92 ARG A C 1
ATOM 722 O O . ARG A 1 92 ? 11.645 6.022 -19.306 1.00 73.06 92 ARG A O 1
ATOM 729 N N . SER A 1 93 ? 12.684 4.722 -20.817 1.00 80.12 93 SER A N 1
ATOM 730 C CA . SER A 1 93 ? 11.444 4.301 -21.485 1.00 80.12 93 SER A CA 1
ATOM 731 C C . SER A 1 93 ? 10.544 3.518 -20.515 1.00 80.12 93 SER A C 1
ATOM 733 O O . SER A 1 93 ? 11.032 2.829 -19.619 1.00 80.12 93 SER A O 1
ATOM 735 N N . MET A 1 94 ? 9.220 3.634 -20.666 1.00 77.44 94 MET A N 1
ATOM 736 C CA . MET A 1 94 ? 8.259 2.977 -19.763 1.00 77.44 94 MET A CA 1
ATOM 737 C C . MET A 1 94 ? 8.450 1.453 -19.720 1.00 77.44 94 MET A C 1
ATOM 739 O O . MET A 1 94 ? 8.349 0.852 -18.659 1.00 77.44 94 MET A O 1
ATOM 743 N N . ALA A 1 95 ? 8.781 0.838 -20.860 1.00 74.88 95 ALA A N 1
ATOM 744 C CA . ALA A 1 95 ? 9.005 -0.603 -20.952 1.00 74.88 95 ALA A CA 1
ATOM 745 C C . ALA A 1 95 ? 10.199 -1.075 -20.105 1.00 74.88 95 ALA A C 1
ATOM 747 O O . ALA A 1 95 ? 10.106 -2.113 -19.453 1.00 74.88 95 ALA A O 1
ATOM 748 N N . LEU A 1 96 ? 11.294 -0.304 -20.085 1.00 74.81 96 LEU A N 1
ATOM 749 C CA . LEU A 1 96 ? 12.464 -0.615 -19.260 1.00 74.81 96 LEU A CA 1
ATOM 750 C C . LEU A 1 96 ? 12.137 -0.461 -17.774 1.00 74.81 96 LEU A C 1
ATOM 752 O O . LEU A 1 96 ? 12.340 -1.398 -17.018 1.00 74.81 96 LEU A O 1
ATOM 756 N N . ARG A 1 97 ? 11.511 0.656 -17.381 1.00 80.50 97 ARG A N 1
ATOM 757 C CA . ARG A 1 97 ? 11.118 0.903 -15.982 1.00 80.50 97 ARG A CA 1
ATOM 758 C C . ARG A 1 97 ? 10.199 -0.177 -15.425 1.00 80.50 97 ARG A C 1
ATOM 760 O O . ARG A 1 97 ? 10.386 -0.617 -14.301 1.00 80.50 97 ARG A O 1
ATOM 767 N N . SER A 1 98 ? 9.213 -0.609 -16.210 1.00 75.81 98 SER A N 1
ATOM 768 C CA . SER A 1 98 ? 8.322 -1.692 -15.796 1.00 75.81 98 SER A CA 1
ATOM 769 C C . SER A 1 98 ? 9.031 -3.034 -15.684 1.00 75.81 98 SER A C 1
ATOM 771 O O . SER A 1 98 ? 8.639 -3.834 -14.847 1.00 75.81 98 SER A O 1
ATOM 773 N N . SER A 1 99 ? 10.052 -3.288 -16.501 1.00 78.38 99 SER A N 1
ATOM 774 C CA . SER A 1 99 ? 10.838 -4.521 -16.399 1.00 78.38 99 SER A CA 1
ATOM 775 C C . SER A 1 99 ? 11.733 -4.492 -15.159 1.00 78.38 99 SER A C 1
ATOM 777 O O . SER A 1 99 ? 11.720 -5.452 -14.397 1.00 78.38 99 SER A O 1
ATOM 779 N N . ASP A 1 100 ? 12.421 -3.371 -14.919 1.00 79.69 100 ASP A N 1
ATOM 780 C CA . ASP A 1 100 ? 13.274 -3.151 -13.745 1.00 79.69 100 ASP A CA 1
ATOM 781 C C . ASP A 1 100 ? 12.463 -3.296 -12.443 1.00 79.69 100 ASP A C 1
ATOM 783 O O . ASP A 1 100 ? 12.806 -4.101 -11.583 1.00 79.69 100 ASP A O 1
ATOM 787 N N .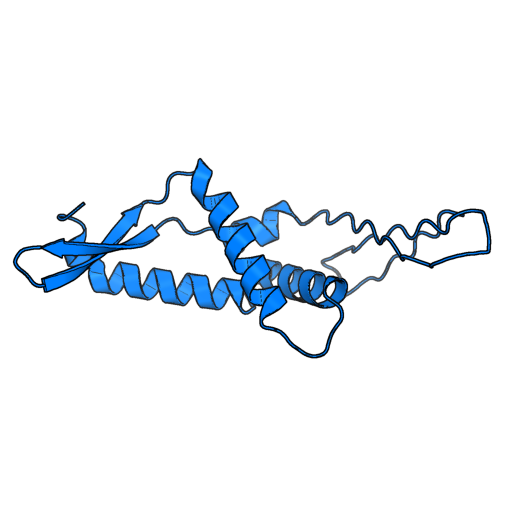 GLU A 1 101 ? 11.314 -2.617 -12.336 1.00 82.25 101 GLU A N 1
ATOM 788 C CA . GLU A 1 101 ? 10.458 -2.686 -11.141 1.00 82.25 101 GLU A CA 1
ATOM 789 C C . GLU A 1 101 ? 9.875 -4.093 -10.920 1.00 82.25 101 GLU A C 1
ATOM 791 O O . GLU A 1 101 ? 9.671 -4.497 -9.780 1.00 82.25 101 GLU A O 1
ATOM 796 N N . LEU A 1 102 ? 9.600 -4.862 -11.982 1.00 79.00 102 LEU A N 1
ATOM 797 C CA . LEU A 1 102 ? 9.145 -6.252 -11.843 1.00 79.00 102 LEU A CA 1
ATOM 798 C C . LEU A 1 102 ? 10.262 -7.179 -11.349 1.00 79.00 102 LEU A C 1
ATOM 800 O O . LEU A 1 102 ? 9.984 -8.089 -10.570 1.00 79.00 102 LEU A O 1
ATOM 804 N N . ILE A 1 103 ? 11.502 -6.952 -11.792 1.00 80.00 103 ILE A N 1
ATOM 805 C CA . ILE A 1 103 ? 12.683 -7.690 -11.323 1.00 80.00 103 ILE A CA 1
ATOM 806 C C . ILE A 1 103 ? 12.944 -7.375 -9.848 1.00 80.00 103 ILE A C 1
ATOM 808 O O . ILE A 1 103 ? 13.136 -8.294 -9.053 1.00 80.00 103 ILE A O 1
ATOM 812 N N . ASP A 1 104 ? 12.892 -6.098 -9.472 1.00 82.56 104 ASP A N 1
ATOM 813 C CA . ASP A 1 104 ? 13.062 -5.664 -8.085 1.00 82.56 104 ASP A CA 1
ATOM 814 C C . ASP A 1 104 ? 11.934 -6.209 -7.198 1.00 82.56 104 ASP A C 1
ATOM 816 O O . ASP A 1 104 ? 12.193 -6.819 -6.162 1.00 82.56 104 ASP A O 1
ATOM 820 N N . ALA A 1 105 ? 10.678 -6.124 -7.648 1.00 80.94 105 ALA A N 1
ATOM 821 C CA . ALA A 1 105 ? 9.542 -6.670 -6.908 1.0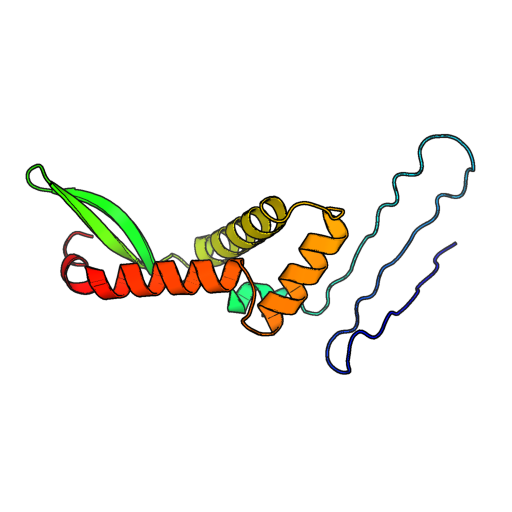0 80.94 105 ALA A CA 1
ATOM 822 C C . ALA A 1 105 ? 9.656 -8.187 -6.677 1.00 80.94 105 ALA A C 1
ATOM 824 O O . ALA A 1 105 ? 9.281 -8.667 -5.608 1.00 80.94 105 ALA A O 1
ATOM 825 N N . ALA A 1 106 ? 10.201 -8.944 -7.637 1.00 78.69 106 ALA A N 1
ATOM 826 C CA . ALA A 1 106 ? 10.464 -10.375 -7.466 1.00 78.69 106 ALA A CA 1
ATOM 827 C C . ALA A 1 106 ? 11.548 -10.659 -6.408 1.00 78.69 106 ALA A C 1
ATOM 829 O O . ALA A 1 106 ? 11.529 -11.707 -5.768 1.00 78.69 106 ALA A O 1
ATOM 830 N N . ARG A 1 107 ? 12.464 -9.712 -6.182 1.00 82.00 107 ARG A N 1
ATOM 831 C CA . ARG A 1 107 ? 13.492 -9.762 -5.132 1.00 82.00 107 ARG A CA 1
ATOM 832 C C . ARG A 1 107 ? 13.024 -9.151 -3.806 1.00 82.00 107 ARG A C 1
ATOM 834 O O . ARG A 1 107 ? 13.846 -8.948 -2.917 1.00 82.00 107 ARG A O 1
ATOM 841 N N . ASN A 1 108 ? 11.726 -8.860 -3.661 1.00 81.50 108 ASN A N 1
ATOM 842 C CA . ASN A 1 108 ? 11.155 -8.108 -2.537 1.00 81.50 108 ASN A CA 1
ATOM 843 C C . ASN A 1 108 ? 11.844 -6.749 -2.312 1.00 81.50 108 ASN A C 1
ATOM 845 O O . ASN A 1 108 ? 11.960 -6.274 -1.187 1.00 81.50 108 ASN A O 1
ATOM 849 N N . SER A 1 109 ? 12.299 -6.112 -3.387 1.00 81.94 109 SER A N 1
ATOM 850 C CA . SER A 1 109 ? 12.882 -4.776 -3.374 1.00 81.94 109 SER A CA 1
ATOM 851 C C . SER A 1 109 ? 12.108 -3.845 -4.314 1.00 81.94 109 SER A C 1
ATOM 853 O O . SER A 1 109 ? 11.151 -4.237 -4.982 1.00 81.94 109 SER A O 1
ATOM 855 N N . GLY A 1 110 ? 12.475 -2.565 -4.327 1.00 86.19 110 GLY A N 1
ATOM 856 C CA . GLY A 1 110 ? 11.879 -1.579 -5.226 1.00 86.19 110 GLY A CA 1
ATOM 857 C C . GLY A 1 110 ? 10.855 -0.656 -4.569 1.00 86.19 110 GLY A C 1
ATOM 858 O O . GLY A 1 110 ? 10.543 -0.725 -3.375 1.00 86.19 110 GLY A O 1
ATOM 859 N N . SER A 1 111 ? 10.352 0.280 -5.369 1.00 88.44 111 SER A N 1
ATOM 860 C CA . SER A 1 111 ? 9.542 1.392 -4.866 1.00 88.44 111 SER A CA 1
ATOM 861 C C . SER A 1 111 ? 8.135 0.945 -4.465 1.00 88.44 111 SER A C 1
ATOM 863 O O . SER A 1 111 ? 7.567 1.472 -3.504 1.00 88.44 111 SER A O 1
ATOM 865 N N . ALA A 1 112 ? 7.566 -0.028 -5.180 1.00 87.44 112 ALA A N 1
ATOM 866 C CA . ALA A 1 112 ? 6.258 -0.593 -4.869 1.00 87.44 112 ALA A CA 1
ATOM 867 C C . ALA A 1 112 ? 6.261 -1.382 -3.548 1.00 87.44 112 ALA A C 1
ATOM 869 O O . ALA A 1 112 ? 5.328 -1.236 -2.756 1.00 87.44 112 ALA A O 1
ATOM 870 N N . ILE A 1 113 ? 7.320 -2.157 -3.279 1.00 89.62 113 ILE A N 1
ATOM 871 C CA . ILE A 1 113 ? 7.478 -2.920 -2.030 1.00 89.62 113 ILE A CA 1
ATOM 872 C C . ILE A 1 113 ? 7.672 -1.983 -0.839 1.00 89.62 113 ILE A C 1
ATOM 874 O O . ILE A 1 113 ? 6.949 -2.094 0.149 1.00 89.62 113 ILE A O 1
ATOM 878 N N . ARG A 1 114 ? 8.534 -0.968 -0.971 1.00 90.31 114 ARG A N 1
ATOM 879 C CA . ARG A 1 114 ? 8.700 0.059 0.067 1.00 90.31 114 ARG A CA 1
ATOM 880 C C . ARG A 1 114 ? 7.375 0.743 0.412 1.00 90.31 114 ARG A C 1
ATOM 882 O O . ARG A 1 114 ? 7.068 0.967 1.580 1.00 90.31 114 ARG A O 1
ATOM 889 N N . LYS A 1 115 ? 6.549 1.044 -0.600 1.00 89.50 115 LYS A N 1
ATOM 890 C CA . LYS A 1 115 ? 5.219 1.625 -0.371 1.00 89.50 115 LYS A CA 1
ATOM 891 C C . LYS A 1 115 ? 4.312 0.680 0.415 1.00 89.50 115 LYS A C 1
ATOM 893 O O . LYS A 1 115 ? 3.595 1.153 1.294 1.00 89.50 115 LYS A O 1
ATOM 898 N N . LYS A 1 116 ? 4.370 -0.622 0.122 1.00 89.12 116 LYS A N 1
ATOM 899 C CA . LYS A 1 116 ? 3.670 -1.669 0.873 1.00 89.12 116 LYS A CA 1
ATOM 900 C C . LYS A 1 116 ? 4.074 -1.705 2.338 1.00 89.12 116 LYS A C 1
ATOM 902 O O . LYS A 1 116 ? 3.190 -1.649 3.193 1.00 89.12 116 LYS A O 1
ATOM 907 N N . GLU A 1 117 ? 5.365 -1.734 2.624 1.00 91.06 117 GLU A N 1
ATOM 908 C CA . GLU A 1 117 ? 5.880 -1.749 3.995 1.00 91.06 117 GLU A CA 1
ATOM 909 C C . GLU A 1 117 ? 5.467 -0.496 4.772 1.00 91.06 117 GLU A C 1
ATOM 911 O O . GLU A 1 117 ? 4.984 -0.595 5.898 1.00 91.06 117 GLU A O 1
ATOM 916 N N . GLU A 1 118 ? 5.562 0.683 4.148 1.00 91.75 118 GLU A N 1
ATOM 917 C CA . GLU A 1 118 ? 5.098 1.938 4.747 1.00 91.75 118 GLU A CA 1
ATOM 918 C C . GLU A 1 118 ? 3.615 1.871 5.127 1.00 91.75 118 GLU A C 1
ATOM 920 O O . GLU A 1 118 ? 3.234 2.264 6.229 1.00 91.75 118 GLU A O 1
ATOM 925 N N . THR A 1 119 ? 2.759 1.366 4.235 1.00 91.19 119 THR A N 1
ATOM 926 C CA . THR A 1 119 ? 1.327 1.230 4.532 1.00 91.19 119 THR A CA 1
ATOM 927 C C . THR A 1 119 ? 1.030 0.171 5.584 1.00 91.19 119 THR A C 1
ATOM 929 O O . THR A 1 119 ? 0.133 0.392 6.395 1.00 91.19 119 THR A O 1
ATOM 932 N N . HIS A 1 120 ? 1.791 -0.926 5.624 1.00 91.44 120 HIS A N 1
ATOM 933 C CA . HIS A 1 120 ? 1.654 -1.947 6.660 1.00 91.44 120 HIS A CA 1
ATOM 934 C C . HIS 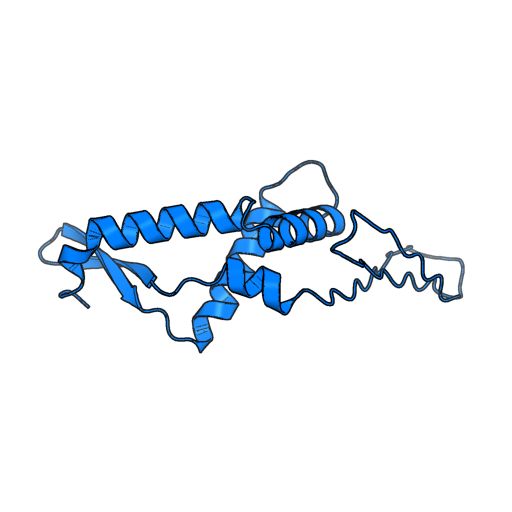A 1 120 ? 2.020 -1.385 8.033 1.00 91.44 120 HIS A C 1
ATOM 936 O O . HIS A 1 120 ? 1.228 -1.468 8.964 1.00 91.44 120 HIS A O 1
ATOM 942 N N . LYS A 1 121 ? 3.156 -0.689 8.131 1.00 92.81 121 LYS A N 1
ATOM 943 C CA . LYS A 1 121 ? 3.605 -0.034 9.364 1.00 92.81 121 LYS A CA 1
ATOM 944 C C . LYS A 1 121 ? 2.593 0.995 9.871 1.00 92.81 121 LYS A C 1
ATOM 946 O O . LYS A 1 121 ? 2.348 1.097 11.070 1.00 92.81 121 LYS A O 1
ATOM 951 N N . VAL A 1 122 ? 1.977 1.758 8.964 1.00 92.19 122 VAL A N 1
ATOM 952 C CA . VAL A 1 122 ? 0.910 2.706 9.325 1.00 92.19 122 VAL A CA 1
ATOM 953 C C . VAL A 1 122 ? -0.345 1.974 9.806 1.00 92.19 122 VAL A C 1
ATOM 955 O O . VAL A 1 122 ? -0.976 2.438 10.754 1.00 92.19 122 VAL A O 1
ATOM 958 N N . ALA A 1 123 ? -0.709 0.848 9.193 1.00 91.75 123 ALA A N 1
ATOM 959 C CA . ALA A 1 123 ? -1.831 0.031 9.647 1.00 91.75 123 ALA A CA 1
ATOM 960 C C . ALA A 1 123 ? -1.574 -0.578 11.035 1.00 91.75 123 ALA A C 1
ATOM 962 O O . ALA A 1 123 ? -2.440 -0.489 11.902 1.00 91.75 123 ALA A O 1
ATOM 963 N N . GLU A 1 124 ? -0.374 -1.109 11.278 1.00 91.25 124 GLU A N 1
ATOM 964 C CA . GLU A 1 124 ? 0.036 -1.664 12.574 1.00 91.25 124 GLU A CA 1
ATOM 965 C C . GLU A 1 124 ? 0.031 -0.611 13.681 1.00 91.25 124 GLU A C 1
ATOM 967 O O . GLU A 1 124 ? -0.527 -0.847 14.752 1.00 91.25 124 GLU A O 1
ATOM 972 N N . ALA A 1 125 ? 0.566 0.583 13.409 1.00 91.94 125 ALA A N 1
ATOM 973 C CA . ALA A 1 125 ? 0.561 1.688 14.367 1.00 91.94 125 ALA A CA 1
ATOM 974 C C . ALA A 1 125 ? -0.862 2.122 14.767 1.00 91.94 125 ALA A C 1
ATOM 976 O O . ALA A 1 125 ? -1.071 2.619 15.870 1.00 91.94 125 ALA A O 1
ATOM 977 N N . ASN A 1 126 ? -1.844 1.924 13.883 1.00 92.38 126 ASN A N 1
ATOM 978 C CA . ASN A 1 126 ? -3.241 2.294 14.104 1.00 92.38 126 ASN A CA 1
ATOM 979 C C . ASN A 1 126 ? -4.146 1.090 14.409 1.00 92.38 126 ASN A C 1
ATOM 981 O O . ASN A 1 126 ? -5.369 1.217 14.363 1.00 92.38 126 ASN A O 1
ATOM 985 N N . LYS A 1 127 ? -3.577 -0.072 14.761 1.00 87.69 127 LYS A N 1
ATOM 986 C CA . LYS A 1 127 ? -4.336 -1.300 15.060 1.00 87.69 127 LYS A CA 1
ATOM 987 C C . LYS A 1 127 ? -5.364 -1.107 16.177 1.00 87.69 127 LYS A C 1
ATOM 989 O O . LYS A 1 127 ? -6.433 -1.706 16.134 1.00 87.69 127 LYS A O 1
ATOM 994 N N . ALA A 1 128 ? -5.079 -0.208 17.120 1.00 88.19 128 ALA A N 1
ATOM 995 C CA . ALA A 1 128 ? -6.011 0.180 18.171 1.00 88.19 128 ALA A CA 1
ATOM 996 C C . ALA A 1 128 ? -7.346 0.715 17.627 1.00 88.19 128 ALA A C 1
ATOM 998 O O . ALA A 1 128 ? -8.359 0.504 18.271 1.00 88.19 128 ALA A O 1
ATOM 999 N N . PHE A 1 129 ? -7.380 1.339 16.444 1.00 85.50 129 PHE A N 1
ATOM 1000 C CA . PHE A 1 129 ? -8.586 1.919 15.839 1.00 85.50 129 PHE A CA 1
ATOM 1001 C C . PHE A 1 129 ? -9.369 0.944 14.946 1.00 85.50 129 PHE A C 1
ATOM 1003 O O . PHE A 1 129 ? -10.358 1.349 14.341 1.00 85.50 129 PHE A O 1
ATOM 1010 N N . ALA A 1 130 ? -8.963 -0.330 14.859 1.00 86.25 130 ALA A N 1
ATOM 1011 C CA . ALA A 1 130 ? -9.626 -1.339 14.023 1.00 86.25 130 ALA A CA 1
ATOM 1012 C C . ALA A 1 130 ? -11.106 -1.560 14.386 1.00 86.25 130 ALA A C 1
ATOM 1014 O O . ALA A 1 130 ? -11.893 -1.964 13.541 1.00 86.25 130 ALA A O 1
ATOM 1015 N N . HIS A 1 131 ? -11.497 -1.246 15.623 1.00 84.44 131 HIS A N 1
ATOM 1016 C CA . HIS A 1 131 ? -12.875 -1.353 16.101 1.00 84.44 131 HIS A CA 1
ATOM 1017 C C . HIS A 1 131 ? -13.824 -0.299 15.508 1.00 84.44 131 HIS A C 1
ATOM 1019 O O . HIS A 1 131 ? -15.035 -0.450 15.605 1.00 84.44 131 HIS A O 1
ATOM 1025 N N . PHE A 1 132 ? -13.299 0.757 14.880 1.00 77.50 132 PHE A N 1
ATOM 1026 C CA . PHE A 1 132 ? -14.103 1.770 14.192 1.00 77.50 132 PHE A CA 1
ATOM 1027 C C . PHE A 1 132 ? -14.474 1.364 12.748 1.00 77.50 132 PHE A C 1
ATOM 1029 O O . PHE A 1 132 ? -14.828 2.230 11.937 1.00 77.50 132 PHE A O 1
ATOM 1036 N N . HIS A 1 133 ? -14.337 0.081 12.385 1.00 67.50 133 HIS A N 1
ATOM 1037 C CA . HIS A 1 133 ? -14.623 -0.437 11.042 1.00 67.50 133 HIS A CA 1
ATOM 1038 C C . HIS A 1 133 ? -16.120 -0.471 10.704 1.00 67.50 133 HIS A C 1
ATOM 1040 O O . HIS A 1 133 ? -16.951 -0.733 11.597 1.00 67.50 133 HIS A O 1
#

Foldseek 3Di:
DFDFDWDDPDPPFTWTWTFDDDPDDDDDPPRPTPTDGPCPPLLLVLLFDQWAWDWDADPNDIATAIDGDDPVCRSVLSVVLLQVQLVPDDDDDSVVSSVVSSVQSSVCHGDSSVVRVVRVVSNVVRVVRNVVD